Protein AF-A0A929L1Q3-F1 (afdb_monomer)

Structure (mmCIF, N/CA/C/O backbone):
data_AF-A0A929L1Q3-F1
#
_entry.id   AF-A0A929L1Q3-F1
#
loop_
_atom_site.group_PDB
_atom_site.id
_atom_site.type_symbol
_atom_site.label_atom_id
_atom_site.label_alt_id
_atom_site.label_comp_id
_atom_site.label_asym_id
_atom_site.label_entity_id
_atom_site.label_seq_id
_atom_site.pdbx_PDB_ins_code
_atom_site.Cartn_x
_atom_site.Cartn_y
_atom_site.Cartn_z
_atom_site.occupancy
_atom_site.B_iso_or_equiv
_atom_site.auth_seq_id
_atom_site.auth_comp_id
_atom_site.auth_asym_id
_atom_site.auth_atom_id
_atom_site.pdbx_PDB_model_num
ATOM 1 N N . MET A 1 1 ? 14.573 -7.738 -14.204 1.00 75.50 1 MET A N 1
ATOM 2 C CA . MET A 1 1 ? 13.106 -7.840 -14.377 1.00 75.50 1 MET A CA 1
ATOM 3 C C . MET A 1 1 ? 12.631 -7.121 -15.639 1.00 75.50 1 MET A C 1
ATOM 5 O O . MET A 1 1 ? 12.025 -7.788 -16.458 1.00 75.50 1 MET A O 1
ATOM 9 N N . ILE A 1 2 ? 12.961 -5.833 -15.838 1.00 89.31 2 ILE A N 1
ATOM 10 C CA . ILE A 1 2 ? 12.546 -5.042 -17.021 1.00 89.31 2 ILE A CA 1
ATOM 11 C C . ILE A 1 2 ? 12.923 -5.721 -18.344 1.00 89.31 2 ILE A C 1
ATOM 13 O O . ILE A 1 2 ? 12.036 -6.040 -19.118 1.00 89.31 2 ILE A O 1
ATOM 17 N N . TYR A 1 3 ? 14.201 -6.064 -18.527 1.00 92.12 3 TYR A N 1
ATOM 18 C CA . TYR A 1 3 ? 14.686 -6.730 -19.743 1.00 92.12 3 TYR A CA 1
ATOM 19 C C . TYR A 1 3 ? 13.861 -7.970 -20.131 1.00 92.12 3 TYR A C 1
ATOM 21 O O . 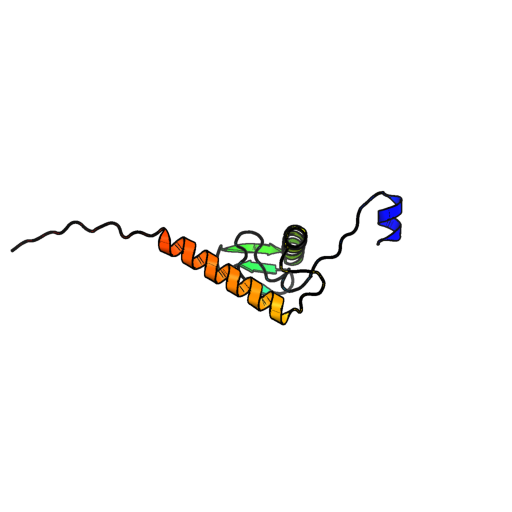TYR A 1 3 ? 13.381 -8.082 -21.250 1.00 92.12 3 TYR A O 1
ATOM 29 N N . LYS A 1 4 ? 13.627 -8.892 -19.186 1.00 94.44 4 LYS A N 1
ATOM 30 C CA . LYS A 1 4 ? 12.822 -10.096 -19.452 1.00 94.44 4 LYS A CA 1
ATOM 31 C C . LYS A 1 4 ? 11.347 -9.767 -19.703 1.00 94.44 4 LYS A C 1
ATOM 33 O O . LYS A 1 4 ? 10.716 -10.442 -20.499 1.00 94.44 4 LYS A O 1
ATOM 38 N N . ALA A 1 5 ? 10.791 -8.755 -19.035 1.00 94.12 5 ALA A N 1
ATOM 39 C CA . ALA A 1 5 ? 9.409 -8.343 -19.263 1.00 94.12 5 ALA A CA 1
ATOM 40 C C . ALA A 1 5 ? 9.220 -7.785 -20.682 1.00 94.12 5 ALA A C 1
ATOM 42 O O . ALA A 1 5 ? 8.257 -8.153 -21.347 1.00 94.12 5 ALA A O 1
ATOM 43 N N . GLU A 1 6 ? 10.166 -6.982 -21.170 1.00 93.81 6 GLU A N 1
ATOM 44 C CA . GLU A 1 6 ? 10.154 -6.442 -22.535 1.00 93.81 6 GLU A CA 1
ATOM 45 C C . GLU A 1 6 ? 10.216 -7.547 -23.594 1.00 93.81 6 GLU A C 1
ATOM 47 O O . GLU A 1 6 ? 9.426 -7.521 -24.533 1.00 93.81 6 GLU A O 1
ATOM 52 N N . GLN A 1 7 ? 11.065 -8.563 -23.398 1.00 96.31 7 GLN A N 1
ATOM 53 C CA . GLN A 1 7 ? 11.154 -9.732 -24.291 1.00 96.31 7 GLN A CA 1
ATOM 54 C C . GLN A 1 7 ? 9.834 -10.517 -24.407 1.00 96.31 7 GLN A C 1
ATOM 56 O O . GLN A 1 7 ? 9.619 -11.216 -25.391 1.00 96.31 7 GLN A O 1
ATOM 61 N N . HIS A 1 8 ? 8.956 -10.409 -23.408 1.00 95.81 8 HIS A N 1
ATOM 62 C CA . HIS A 1 8 ? 7.652 -11.075 -23.373 1.00 95.81 8 HIS A CA 1
ATOM 63 C C . HIS A 1 8 ? 6.472 -10.105 -23.561 1.00 95.81 8 HIS A C 1
ATOM 65 O O . HIS A 1 8 ? 5.337 -10.465 -23.254 1.00 95.81 8 HIS A O 1
ATOM 71 N N . ASN A 1 9 ? 6.715 -8.873 -24.027 1.00 94.75 9 ASN A N 1
ATOM 72 C CA . ASN A 1 9 ? 5.695 -7.829 -24.203 1.00 94.75 9 ASN A CA 1
ATOM 73 C C . ASN A 1 9 ? 4.894 -7.511 -22.918 1.00 94.75 9 ASN A C 1
ATOM 75 O O . ASN A 1 9 ? 3.757 -7.034 -22.967 1.00 94.75 9 ASN A O 1
ATOM 79 N N . CYS A 1 10 ? 5.492 -7.732 -21.748 1.00 95.19 10 CYS A N 1
ATOM 80 C CA . CYS A 1 10 ? 4.901 -7.438 -20.449 1.00 95.19 10 CYS A CA 1
ATOM 81 C C . CYS A 1 10 ? 5.230 -6.007 -20.007 1.00 95.19 10 CYS A C 1
ATOM 83 O O . CYS A 1 10 ? 6.393 -5.614 -19.906 1.00 95.19 10 CYS A O 1
ATOM 85 N N . LYS A 1 11 ? 4.203 -5.229 -19.647 1.00 93.44 11 LYS A N 1
ATOM 86 C CA . LYS A 1 11 ? 4.382 -3.872 -19.114 1.00 93.44 11 LYS A CA 1
ATOM 87 C C . LYS A 1 11 ? 4.718 -3.899 -17.622 1.00 93.44 11 LYS A C 1
ATOM 89 O O . LYS A 1 11 ? 3.945 -4.415 -16.816 1.00 93.44 11 LYS A O 1
ATOM 94 N N . VAL A 1 12 ? 5.821 -3.254 -17.246 1.00 93.50 12 VAL A N 1
ATOM 95 C CA . VAL A 1 12 ? 6.202 -3.021 -15.844 1.00 93.50 12 VAL A CA 1
ATOM 96 C C . VAL A 1 12 ? 5.709 -1.642 -15.403 1.00 93.50 12 VAL A C 1
ATOM 98 O O . VAL A 1 12 ? 5.708 -0.683 -16.174 1.00 93.50 12 VAL A O 1
ATOM 101 N N . THR A 1 13 ? 5.228 -1.520 -14.169 1.00 93.69 13 THR A N 1
ATOM 102 C CA . THR A 1 13 ? 4.797 -0.238 -13.595 1.00 93.69 13 THR A CA 1
ATOM 103 C C . THR A 1 13 ? 5.217 -0.177 -12.138 1.00 93.69 13 THR A C 1
ATOM 105 O O . THR A 1 13 ? 5.044 -1.145 -11.402 1.00 93.69 13 THR A O 1
ATOM 108 N N . TYR A 1 14 ? 5.761 0.965 -11.732 1.00 94.75 14 TYR A N 1
ATOM 109 C CA . TYR A 1 14 ? 6.141 1.219 -10.350 1.00 94.75 14 TYR A CA 1
ATOM 110 C C . TYR A 1 14 ? 4.960 1.807 -9.582 1.00 94.75 14 TYR A C 1
ATOM 112 O O . TYR A 1 14 ? 4.227 2.645 -10.104 1.00 94.75 14 TYR A O 1
ATOM 120 N N . VAL A 1 15 ? 4.793 1.376 -8.334 1.00 96.81 15 VAL A N 1
ATOM 121 C CA . VAL A 1 15 ? 3.787 1.902 -7.404 1.00 96.81 15 VAL A CA 1
ATOM 122 C C . VAL A 1 15 ? 4.425 2.137 -6.041 1.00 96.81 15 VAL A C 1
ATOM 124 O O . VAL A 1 15 ? 5.485 1.591 -5.738 1.00 96.81 15 VAL A O 1
ATOM 127 N N . ASN A 1 16 ? 3.784 2.952 -5.208 1.00 97.56 16 ASN A N 1
ATOM 128 C CA . ASN A 1 16 ? 4.285 3.228 -3.869 1.00 97.56 16 ASN A CA 1
ATOM 129 C C . ASN A 1 16 ? 4.152 1.988 -2.957 1.00 97.56 16 ASN A C 1
ATOM 131 O O . ASN A 1 16 ? 3.028 1.516 -2.750 1.00 97.56 16 ASN A O 1
ATOM 135 N N . PRO A 1 17 ? 5.248 1.472 -2.370 1.00 96.38 17 PRO A N 1
ATOM 136 C CA . PRO A 1 17 ? 5.196 0.265 -1.547 1.00 96.38 17 PRO A CA 1
ATOM 137 C C . PRO A 1 17 ? 4.729 0.527 -0.107 1.00 96.38 17 PRO A C 1
ATOM 139 O O . PRO A 1 17 ? 4.475 -0.425 0.637 1.00 96.38 17 PRO A O 1
ATOM 142 N N . ALA A 1 18 ? 4.624 1.789 0.324 1.00 97.50 18 ALA A N 1
ATOM 143 C CA . ALA A 1 18 ? 4.410 2.126 1.725 1.00 97.50 18 ALA A CA 1
ATOM 144 C C . ALA A 1 18 ? 3.090 1.547 2.272 1.00 97.50 18 ALA A C 1
ATOM 146 O O . ALA A 1 18 ? 2.016 1.703 1.685 1.00 97.50 18 ALA A O 1
ATOM 147 N N . TYR A 1 19 ? 3.197 0.889 3.433 1.00 96.06 19 TYR A N 1
ATOM 148 C CA . TYR A 1 19 ? 2.113 0.244 4.195 1.00 96.06 19 TYR A CA 1
ATOM 149 C C . TYR A 1 19 ? 1.337 -0.859 3.465 1.00 96.06 19 TYR A C 1
ATOM 151 O O . TYR A 1 19 ? 0.343 -1.350 3.994 1.00 96.06 19 TYR A O 1
ATOM 159 N N . THR A 1 20 ? 1.785 -1.311 2.295 1.00 96.25 20 THR A N 1
ATOM 160 C CA . THR A 1 20 ? 1.069 -2.330 1.507 1.00 96.25 20 THR A CA 1
ATOM 161 C C . THR A 1 20 ? 0.951 -3.673 2.227 1.00 96.25 20 THR A C 1
ATOM 163 O O . THR A 1 20 ? -0.068 -4.336 2.099 1.00 96.25 20 THR A O 1
ATOM 166 N N . SER A 1 21 ? 1.904 -4.054 3.080 1.00 94.62 21 SER A N 1
ATOM 167 C CA . SER A 1 21 ? 1.787 -5.271 3.902 1.00 94.62 21 SER A CA 1
ATOM 168 C C . SER A 1 21 ? 0.995 -5.084 5.206 1.00 94.62 21 SER A C 1
ATOM 170 O O . SER A 1 21 ? 0.851 -6.032 5.971 1.00 94.62 21 SER A O 1
ATOM 172 N N . GLN A 1 22 ? 0.555 -3.861 5.514 1.00 95.06 22 GLN A N 1
ATOM 173 C CA . GLN A 1 22 ? -0.175 -3.514 6.744 1.00 95.06 22 GLN A CA 1
ATOM 174 C C . GLN A 1 22 ? -1.594 -3.009 6.453 1.00 95.06 22 GLN A C 1
ATOM 176 O O . GLN A 1 22 ? -2.380 -2.838 7.377 1.00 95.06 22 GLN A O 1
ATOM 181 N N . LEU A 1 23 ? -1.941 -2.776 5.189 1.00 96.69 23 LEU A N 1
ATOM 182 C CA . LEU A 1 23 ? -3.278 -2.381 4.767 1.00 96.69 23 LEU A CA 1
ATOM 183 C C . LEU A 1 23 ? -4.134 -3.623 4.494 1.00 96.69 23 LEU A C 1
ATOM 185 O O . LEU A 1 23 ? -3.635 -4.632 3.998 1.00 96.69 23 LEU A O 1
ATOM 189 N N . CYS A 1 24 ? -5.425 -3.568 4.804 1.00 96.75 24 CYS A N 1
ATOM 190 C CA . CYS A 1 24 ? -6.362 -4.622 4.434 1.00 96.75 24 CYS A CA 1
ATOM 191 C C . CYS A 1 24 ? -6.946 -4.366 3.030 1.00 96.75 24 CYS A C 1
ATOM 193 O O . CYS A 1 24 ? -7.621 -3.353 2.864 1.00 96.75 24 CYS A O 1
ATOM 195 N N . PRO A 1 25 ? -6.829 -5.292 2.062 1.00 95.81 25 PRO A N 1
ATOM 196 C CA . PRO A 1 25 ? -7.386 -5.115 0.716 1.00 95.81 25 PRO A CA 1
ATOM 197 C C . PRO A 1 25 ? -8.921 -5.199 0.675 1.00 95.81 25 PRO A C 1
ATOM 199 O O . PRO A 1 25 ? -9.537 -4.866 -0.326 1.00 95.81 25 PRO A O 1
ATOM 202 N N . LYS A 1 26 ? -9.572 -5.670 1.751 1.00 94.38 26 LYS A N 1
ATOM 203 C CA . LYS A 1 26 ? -11.042 -5.762 1.812 1.00 94.38 26 LYS A CA 1
ATOM 204 C C . LYS A 1 26 ? -11.705 -4.480 2.300 1.00 94.38 26 LYS A C 1
ATOM 206 O O . LYS A 1 26 ? -12.736 -4.085 1.777 1.00 94.38 26 LYS A O 1
ATOM 211 N N . CYS A 1 27 ? -11.152 -3.877 3.350 1.00 93.62 27 CYS A N 1
ATOM 212 C CA . CYS A 1 27 ? -11.775 -2.740 4.035 1.00 93.62 27 CYS A CA 1
ATOM 213 C C . CYS A 1 27 ? -10.878 -1.503 4.113 1.00 93.62 27 CYS A C 1
ATOM 215 O O . CYS A 1 27 ? -11.271 -0.516 4.721 1.00 93.62 27 CYS A O 1
ATOM 217 N N . HIS A 1 28 ? -9.664 -1.559 3.562 1.00 93.50 28 HIS A N 1
ATOM 218 C CA . HIS A 1 28 ? -8.689 -0.464 3.536 1.00 93.50 28 HIS A CA 1
ATOM 219 C C . HIS A 1 28 ? -8.265 0.073 4.913 1.00 93.50 28 HIS A C 1
ATOM 221 O O . HIS A 1 28 ? -7.631 1.119 5.003 1.00 93.50 28 HIS A O 1
ATOM 227 N N . HIS A 1 29 ? -8.552 -0.661 5.992 1.00 95.50 29 HIS A N 1
ATOM 228 C CA . HIS A 1 29 ? -8.067 -0.335 7.330 1.00 95.50 29 HIS A CA 1
ATOM 229 C C . HIS A 1 29 ? -6.665 -0.894 7.564 1.00 95.50 29 HIS A C 1
ATOM 231 O O . HIS A 1 29 ? -6.279 -1.915 6.984 1.00 95.50 29 HIS A O 1
ATOM 237 N N . LEU A 1 30 ? -5.918 -0.248 8.460 1.00 95.75 30 LEU A N 1
ATOM 238 C CA . L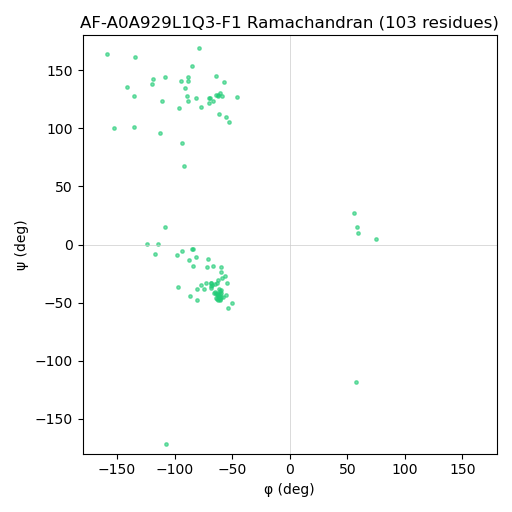EU A 1 30 ? -4.646 -0.775 8.938 1.00 95.75 30 LEU A CA 1
ATOM 239 C C . LEU A 1 30 ? -4.891 -2.014 9.806 1.00 95.75 30 LEU A C 1
ATOM 241 O O . LEU A 1 30 ? -5.674 -1.992 10.755 1.00 95.75 30 LEU A O 1
ATOM 245 N N . GLY A 1 31 ? -4.231 -3.106 9.444 1.00 95.50 31 GLY A N 1
ATOM 246 C CA . GLY A 1 31 ? -4.155 -4.332 10.222 1.00 95.50 31 GLY A CA 1
ATOM 247 C C . GLY A 1 31 ? -2.776 -4.519 10.843 1.00 95.50 31 GLY A C 1
ATOM 248 O O . GLY A 1 31 ? -1.905 -3.648 10.789 1.00 95.50 31 GLY A O 1
ATOM 249 N N . ARG A 1 32 ? -2.572 -5.697 11.425 1.00 96.19 32 ARG A N 1
ATOM 250 C CA . ARG A 1 32 ? -1.325 -6.098 12.066 1.00 96.19 32 ARG A CA 1
ATOM 251 C C . ARG A 1 32 ? -0.657 -7.189 11.237 1.00 96.19 32 ARG A C 1
ATOM 253 O O . ARG A 1 32 ? -1.248 -8.242 11.010 1.00 96.19 32 ARG A O 1
ATOM 260 N N . ARG A 1 33 ? 0.586 -6.944 10.824 1.00 95.06 33 ARG A N 1
ATOM 261 C CA . ARG A 1 33 ? 1.479 -7.977 10.282 1.00 95.06 33 ARG A CA 1
ATOM 262 C C . ARG A 1 33 ? 2.300 -8.582 11.420 1.00 95.06 33 ARG A C 1
ATOM 264 O O . ARG A 1 33 ? 2.831 -7.838 12.243 1.00 95.06 33 ARG A O 1
ATOM 271 N N . GLN A 1 34 ? 2.415 -9.905 11.450 1.00 95.25 34 GLN A N 1
ATOM 272 C CA . GLN A 1 34 ? 3.278 -10.662 12.359 1.00 95.25 34 GLN A CA 1
ATOM 273 C C . GLN A 1 34 ? 3.992 -11.750 11.553 1.00 95.25 34 GLN A C 1
ATOM 275 O O . GLN A 1 34 ? 3.391 -12.760 11.192 1.00 95.25 34 GLN A O 1
ATOM 280 N N . GLY A 1 35 ? 5.262 -11.503 11.218 1.00 94.75 35 GLY A N 1
ATOM 281 C CA . GLY A 1 35 ? 6.031 -12.367 10.320 1.00 94.75 35 GLY A CA 1
ATOM 282 C C . GLY A 1 35 ? 5.355 -12.512 8.952 1.00 94.75 35 GLY A C 1
ATOM 283 O O . GLY A 1 35 ? 5.141 -11.518 8.247 1.00 94.75 35 GLY A O 1
ATOM 284 N N . GLU A 1 36 ? 5.001 -13.751 8.622 1.00 96.12 36 GLU A N 1
ATOM 285 C CA . GLU A 1 36 ? 4.336 -14.170 7.380 1.00 96.12 36 GLU A CA 1
ATOM 286 C C . GLU A 1 36 ? 2.810 -14.018 7.431 1.00 96.12 36 GLU A C 1
ATOM 288 O O . GLU A 1 36 ? 2.130 -14.217 6.436 1.00 96.12 36 GLU A O 1
ATOM 293 N N . SER A 1 37 ? 2.238 -13.618 8.568 1.00 96.81 37 SER A N 1
ATOM 294 C CA . SER A 1 37 ? 0.786 -13.499 8.727 1.00 96.81 37 SER A CA 1
ATOM 295 C C . SER A 1 37 ? 0.319 -12.044 8.789 1.00 96.81 37 SER A C 1
ATOM 297 O O . SER A 1 37 ? 0.977 -11.168 9.362 1.00 96.81 37 SER A O 1
ATOM 299 N N . PHE A 1 38 ? -0.848 -11.777 8.209 1.00 9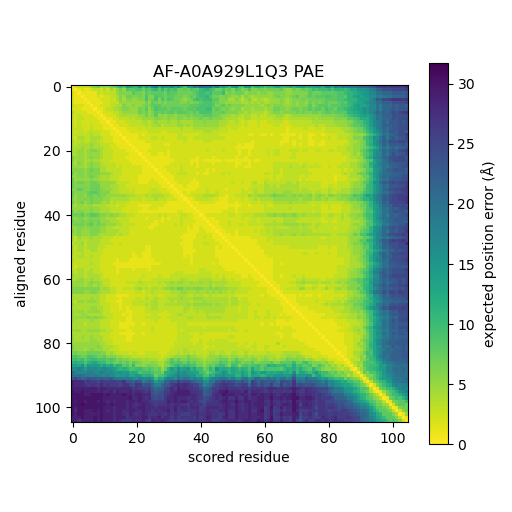7.88 38 PHE A N 1
ATOM 300 C CA . PHE A 1 38 ? -1.576 -10.517 8.317 1.00 97.88 38 PHE A CA 1
ATOM 301 C C . PHE A 1 38 ? -2.949 -10.753 8.951 1.00 97.88 38 PHE A C 1
ATOM 303 O O . PHE A 1 38 ? -3.655 -11.701 8.608 1.00 97.88 38 PHE A O 1
ATOM 310 N N . THR A 1 39 ? -3.358 -9.865 9.857 1.00 97.62 39 THR A N 1
ATOM 311 C CA . THR A 1 39 ? -4.691 -9.876 10.473 1.00 97.62 39 THR A CA 1
ATOM 312 C C . THR A 1 39 ? -5.275 -8.469 10.517 1.00 97.62 39 THR A C 1
ATOM 314 O O . THR A 1 39 ? -4.655 -7.534 11.023 1.00 97.62 39 THR A O 1
ATOM 317 N N . CYS A 1 40 ? -6.498 -8.310 10.017 1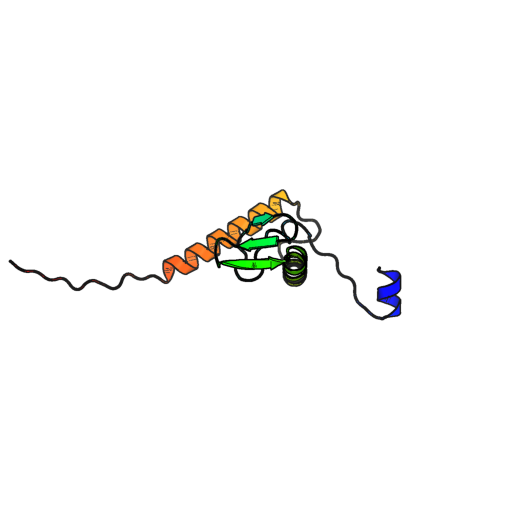.00 97.06 40 CYS A N 1
ATOM 318 C CA . CYS A 1 40 ? -7.246 -7.063 10.081 1.00 97.06 40 CYS A CA 1
ATOM 319 C C . CYS A 1 40 ? -8.209 -7.063 11.271 1.00 97.06 40 CYS A C 1
ATOM 321 O O . CYS A 1 40 ? -9.168 -7.832 11.289 1.00 97.06 40 CYS A O 1
ATOM 323 N N . SER A 1 41 ? -8.014 -6.141 12.214 1.00 93.56 41 SER A N 1
ATOM 324 C CA . SER A 1 41 ? -8.894 -5.999 13.383 1.00 93.56 41 SER A CA 1
ATOM 325 C C . SER A 1 41 ? -10.269 -5.406 13.055 1.00 93.56 41 SER A C 1
ATOM 327 O O . SER A 1 41 ? -11.193 -5.572 13.837 1.00 93.56 41 SER A O 1
ATOM 329 N N . ASN A 1 42 ? -10.417 -4.724 11.912 1.00 94.00 42 ASN A N 1
ATOM 330 C CA . ASN A 1 42 ? -11.675 -4.074 11.531 1.00 94.00 42 ASN A CA 1
ATOM 331 C C . ASN A 1 42 ? -12.694 -5.050 10.919 1.00 94.00 42 ASN A C 1
ATOM 333 O O . ASN A 1 42 ? -13.855 -5.060 11.300 1.00 94.00 42 ASN A O 1
ATOM 337 N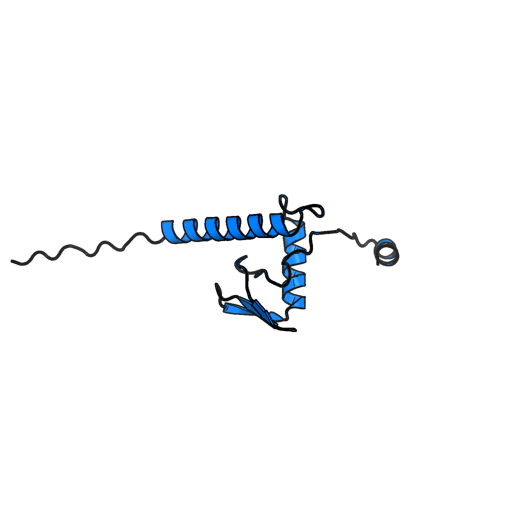 N . CYS A 1 43 ? -12.263 -5.881 9.963 1.00 93.69 43 CYS A N 1
ATOM 338 C CA . CYS A 1 43 ? -13.155 -6.806 9.246 1.00 93.69 43 CYS A CA 1
ATOM 339 C C . CYS A 1 43 ? -12.856 -8.292 9.502 1.00 93.69 43 CYS A C 1
ATOM 341 O O . CYS A 1 43 ? -13.481 -9.155 8.892 1.00 93.69 43 CYS A O 1
ATOM 343 N N . GLY A 1 44 ? -11.860 -8.604 10.337 1.00 95.06 44 GLY A N 1
ATOM 344 C CA . GLY A 1 44 ? -11.455 -9.978 10.648 1.00 95.06 44 GLY A CA 1
ATOM 345 C C . GLY A 1 44 ? -10.674 -10.694 9.541 1.00 95.06 44 GLY A C 1
ATOM 346 O O . GLY A 1 44 ? -10.382 -11.878 9.674 1.00 95.06 44 GLY A O 1
ATOM 347 N N . HIS A 1 45 ? -10.323 -10.021 8.436 1.00 96.62 45 HIS A N 1
ATOM 348 C CA . HIS A 1 45 ? -9.579 -10.660 7.348 1.00 96.62 45 HIS A CA 1
ATOM 349 C C . HIS A 1 45 ? -8.200 -11.142 7.809 1.00 96.62 45 HIS A C 1
ATOM 351 O O . HIS A 1 45 ? -7.413 -10.356 8.334 1.00 96.62 45 HIS A O 1
ATOM 357 N N . GLN A 1 46 ? -7.899 -12.410 7.537 1.00 96.81 46 GLN A N 1
ATOM 358 C CA . GLN A 1 46 ? -6.580 -13.008 7.711 1.00 96.81 46 GLN A CA 1
ATOM 359 C C . GLN A 1 46 ? -6.051 -13.506 6.368 1.00 96.81 46 GLN A C 1
ATOM 361 O O . GLN A 1 46 ? -6.824 -13.979 5.527 1.00 96.81 46 GLN A O 1
ATOM 366 N N . ALA A 1 47 ? -4.748 -13.354 6.160 1.00 96.25 47 ALA A N 1
ATOM 367 C CA . ALA A 1 47 ? -4.052 -13.799 4.962 1.00 96.25 47 ALA A CA 1
ATOM 368 C C . ALA A 1 47 ? -2.553 -13.952 5.244 1.00 96.25 47 ALA A C 1
ATOM 370 O O . ALA A 1 47 ? -2.041 -13.392 6.215 1.00 96.25 47 ALA A O 1
ATOM 371 N N . ASP A 1 48 ? -1.856 -14.650 4.352 1.00 97.38 48 ASP A N 1
ATOM 372 C CA . ASP A 1 48 ? -0.409 -14.510 4.221 1.00 97.38 48 ASP A CA 1
ATOM 373 C C . ASP A 1 48 ? -0.043 -13.040 3.927 1.00 97.38 48 ASP A C 1
ATOM 375 O O . ASP A 1 48 ? -0.751 -12.332 3.195 1.00 97.38 48 ASP A O 1
ATOM 379 N N . ALA A 1 49 ? 1.036 -12.558 4.538 1.00 95.62 49 ALA A N 1
ATOM 380 C CA . ALA A 1 49 ? 1.423 -11.156 4.519 1.00 95.62 49 ALA A CA 1
ATOM 381 C C . ALA A 1 49 ? 1.883 -10.692 3.132 1.00 95.62 49 ALA A C 1
ATOM 383 O O . ALA A 1 49 ? 1.625 -9.537 2.766 1.00 95.62 49 ALA A O 1
ATOM 384 N N . ASP A 1 50 ? 2.511 -11.570 2.354 1.00 96.00 50 ASP A N 1
ATOM 385 C CA . ASP A 1 50 ? 3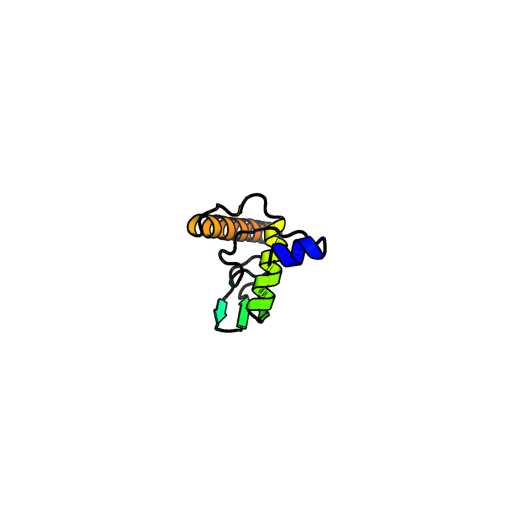.013 -11.250 1.022 1.00 96.00 50 ASP A CA 1
ATOM 386 C C . ASP A 1 50 ? 1.876 -11.313 -0.004 1.00 96.00 50 ASP A C 1
ATOM 388 O O . ASP A 1 50 ? 1.746 -10.404 -0.831 1.00 96.00 50 ASP A O 1
ATOM 392 N N . LEU A 1 51 ? 0.953 -12.279 0.121 1.00 96.44 51 LEU A N 1
ATOM 393 C CA . LEU A 1 51 ? -0.301 -12.275 -0.650 1.00 96.44 51 LEU A CA 1
ATOM 394 C C . LEU A 1 51 ? -1.147 -11.027 -0.364 1.00 96.44 51 LEU A C 1
ATOM 396 O O . LEU A 1 51 ? -1.740 -10.444 -1.279 1.00 96.44 51 LEU A O 1
ATOM 400 N N . ASN A 1 52 ? -1.207 -10.600 0.898 1.00 96.69 52 ASN A N 1
ATOM 401 C CA . ASN A 1 52 ? -1.881 -9.366 1.288 1.00 96.69 52 ASN A CA 1
ATOM 402 C C . ASN A 1 52 ? -1.212 -8.141 0.641 1.00 96.69 52 ASN A C 1
ATOM 404 O O . ASN A 1 52 ? -1.893 -7.311 0.035 1.00 96.69 52 ASN A O 1
ATOM 408 N N . ALA A 1 53 ? 0.120 -8.055 0.708 1.00 96.75 53 ALA A N 1
ATOM 409 C CA . ALA A 1 53 ? 0.878 -6.975 0.086 1.00 96.75 53 ALA A CA 1
ATOM 410 C C . ALA A 1 53 ? 0.681 -6.928 -1.436 1.00 96.75 53 ALA A C 1
ATOM 412 O O . ALA A 1 53 ? 0.444 -5.848 -1.977 1.00 96.75 53 ALA A O 1
ATOM 413 N N . ALA A 1 54 ? 0.691 -8.077 -2.118 1.00 97.06 54 ALA A N 1
ATOM 414 C CA . ALA A 1 54 ? 0.486 -8.164 -3.563 1.00 97.06 54 ALA A CA 1
ATOM 415 C C . ALA A 1 54 ? -0.876 -7.599 -4.002 1.00 97.06 54 ALA A C 1
ATOM 417 O O . ALA A 1 54 ? -0.947 -6.843 -4.974 1.00 97.06 54 ALA A O 1
ATOM 418 N N . LYS A 1 55 ? -1.950 -7.895 -3.255 1.00 97.31 55 LYS A N 1
ATOM 419 C CA . LYS A 1 55 ? -3.287 -7.328 -3.517 1.00 97.31 55 LYS A CA 1
ATOM 420 C C . LYS A 1 55 ? -3.296 -5.809 -3.355 1.00 97.31 55 LYS A C 1
ATOM 422 O O . LYS A 1 55 ? -3.742 -5.100 -4.249 1.00 97.31 55 LYS A O 1
ATOM 427 N N . ASN A 1 56 ? -2.714 -5.301 -2.270 1.00 97.44 56 ASN A N 1
ATOM 428 C CA . ASN A 1 56 ? -2.633 -3.857 -2.052 1.00 97.44 56 ASN A CA 1
ATOM 429 C C . ASN A 1 56 ? -1.762 -3.146 -3.103 1.00 97.44 56 ASN A C 1
ATOM 431 O O . ASN A 1 56 ? -2.063 -2.016 -3.476 1.00 97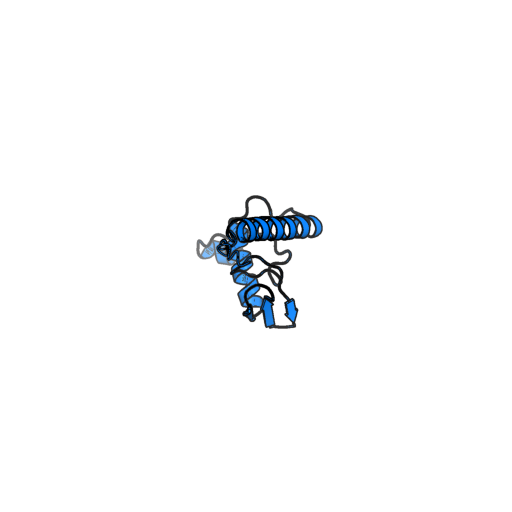.44 56 ASN A O 1
ATOM 435 N N . ILE A 1 57 ? -0.696 -3.784 -3.598 1.00 97.00 57 ILE A N 1
ATOM 436 C CA . ILE A 1 57 ? 0.140 -3.270 -4.697 1.00 97.00 57 ILE A CA 1
ATOM 437 C C . ILE A 1 57 ? -0.668 -3.169 -5.997 1.00 97.00 57 ILE A C 1
ATOM 439 O O . ILE A 1 57 ? -0.572 -2.161 -6.700 1.00 97.00 57 ILE A O 1
ATOM 443 N N . LEU A 1 58 ? -1.495 -4.177 -6.295 1.00 95.75 58 LEU A N 1
ATOM 444 C CA . LEU A 1 58 ? -2.397 -4.151 -7.446 1.00 95.75 58 LEU A CA 1
ATOM 445 C C . LEU A 1 58 ? -3.400 -2.994 -7.348 1.00 95.75 58 LEU A C 1
ATOM 447 O O . LEU A 1 58 ? -3.578 -2.261 -8.323 1.00 95.75 58 LEU A O 1
ATOM 451 N N . ASP A 1 59 ? -4.010 -2.796 -6.181 1.00 94.94 59 ASP A N 1
ATOM 452 C CA . ASP A 1 59 ? -4.968 -1.707 -5.964 1.00 94.94 59 ASP A CA 1
ATOM 453 C C . ASP A 1 59 ? -4.292 -0.333 -6.003 1.00 94.94 59 ASP A C 1
ATOM 455 O O . ASP A 1 59 ? -4.825 0.609 -6.596 1.00 94.94 59 ASP A O 1
ATOM 459 N N . ARG A 1 60 ? -3.064 -0.226 -5.476 1.00 95.81 60 ARG A N 1
ATOM 460 C CA . ARG A 1 60 ? -2.276 1.014 -5.491 1.00 95.81 60 ARG A CA 1
ATOM 461 C C . ARG A 1 60 ? -2.028 1.538 -6.902 1.00 95.81 60 ARG A C 1
ATOM 463 O O . ARG A 1 60 ? -1.928 2.746 -7.079 1.00 95.81 60 ARG A O 1
ATOM 470 N N . LYS A 1 61 ? -1.982 0.669 -7.916 1.00 94.44 61 LYS A N 1
ATOM 471 C CA . LYS A 1 61 ? -1.835 1.078 -9.324 1.00 94.44 61 LYS A CA 1
ATOM 472 C C . LYS A 1 61 ? -2.931 2.050 -9.783 1.00 94.44 61 LYS A C 1
ATOM 474 O O . LYS A 1 61 ? -2.700 2.818 -10.712 1.00 94.44 61 LYS A O 1
ATOM 479 N N . LYS A 1 62 ? -4.115 1.996 -9.166 1.00 93.62 62 LYS A N 1
ATOM 480 C CA . LYS A 1 62 ? -5.271 2.840 -9.502 1.00 93.62 62 LYS A CA 1
ATOM 481 C C . LYS A 1 62 ? -5.350 4.112 -8.648 1.00 93.62 62 LYS A C 1
ATOM 483 O O . LYS A 1 62 ? -6.226 4.937 -8.880 1.00 93.62 62 LYS A O 1
ATOM 488 N N . ASP A 1 63 ? -4.478 4.260 -7.652 1.00 94.38 63 ASP A N 1
ATOM 489 C CA . ASP A 1 63 ? -4.494 5.381 -6.715 1.00 94.38 63 ASP A CA 1
ATOM 490 C C . ASP A 1 63 ? -3.906 6.634 -7.374 1.00 94.38 63 ASP A C 1
ATOM 492 O O . ASP A 1 63 ? -2.741 6.655 -7.769 1.00 94.38 63 ASP A O 1
ATOM 496 N N . THR A 1 64 ? -4.714 7.684 -7.500 1.00 93.56 64 THR A N 1
ATOM 497 C CA . THR A 1 64 ? -4.290 8.955 -8.107 1.00 93.56 64 THR A CA 1
ATOM 498 C C . THR A 1 64 ? -3.581 9.875 -7.118 1.00 93.56 64 THR A C 1
ATOM 500 O O . THR A 1 64 ? -2.884 10.797 -7.529 1.00 93.56 64 THR A O 1
ATOM 503 N N . GLU A 1 65 ? -3.754 9.649 -5.816 1.00 95.25 65 GLU A N 1
ATOM 504 C CA . GLU A 1 65 ? -3.222 10.521 -4.767 1.00 95.25 65 GLU A CA 1
ATOM 505 C C . GLU A 1 65 ? -1.893 9.989 -4.211 1.00 95.25 65 GLU A C 1
ATOM 507 O O . GLU A 1 65 ? -0.967 10.749 -3.913 1.00 95.25 65 GLU A O 1
ATOM 512 N N . ILE A 1 66 ? -1.762 8.663 -4.100 1.00 96.25 66 ILE A N 1
ATOM 513 C CA . ILE A 1 66 ? -0.525 8.019 -3.653 1.00 96.25 66 ILE A CA 1
ATOM 514 C C . ILE A 1 66 ? 0.324 7.645 -4.869 1.00 96.25 66 ILE A C 1
ATOM 516 O O . ILE A 1 66 ? 0.286 6.527 -5.381 1.00 96.25 66 ILE A O 1
ATOM 520 N N . THR A 1 67 ? 1.142 8.603 -5.297 1.00 96.25 67 THR A N 1
ATOM 521 C CA . THR A 1 67 ? 2.128 8.418 -6.367 1.00 96.25 67 THR A CA 1
ATOM 522 C C . THR A 1 67 ? 3.387 7.701 -5.867 1.00 96.25 67 THR A C 1
ATOM 524 O O . THR A 1 67 ? 3.632 7.584 -4.660 1.00 96.25 67 THR A O 1
ATOM 527 N N . ILE A 1 68 ? 4.249 7.275 -6.795 1.00 96.69 68 ILE A N 1
ATOM 528 C CA . ILE A 1 68 ? 5.559 6.680 -6.474 1.00 96.69 68 ILE A CA 1
ATOM 529 C C . ILE A 1 68 ? 6.486 7.617 -5.682 1.00 96.69 68 ILE A C 1
ATOM 531 O O . ILE A 1 68 ? 7.411 7.140 -5.033 1.00 96.69 68 ILE A O 1
ATOM 535 N N . TYR A 1 69 ? 6.228 8.927 -5.698 1.00 96.44 69 TYR A N 1
ATOM 536 C CA . TYR A 1 69 ? 7.056 9.940 -5.036 1.00 96.44 69 TYR A CA 1
ATOM 537 C C . TYR A 1 69 ? 6.517 10.369 -3.667 1.00 96.44 69 TYR A C 1
ATOM 539 O O . TYR A 1 69 ? 7.195 11.081 -2.923 1.00 96.44 69 TYR A O 1
ATOM 547 N N . THR A 1 70 ? 5.305 9.946 -3.304 1.00 96.69 70 THR A N 1
ATOM 548 C CA . THR A 1 70 ? 4.693 10.317 -2.026 1.00 96.69 70 THR A CA 1
ATOM 549 C C . THR A 1 70 ? 5.479 9.700 -0.865 1.00 96.69 70 THR A C 1
ATOM 551 O O . THR A 1 70 ? 5.657 8.482 -0.780 1.00 96.69 70 THR A O 1
ATOM 554 N N . LYS A 1 71 ? 5.949 10.536 0.069 1.00 97.31 71 LYS A N 1
ATOM 555 C CA . LYS A 1 71 ? 6.725 10.080 1.231 1.00 97.31 71 LYS A CA 1
ATOM 556 C C . LYS A 1 71 ? 5.873 9.190 2.131 1.00 97.31 71 LYS A C 1
ATOM 558 O O . LYS A 1 71 ? 4.699 9.468 2.360 1.00 97.31 71 LYS A O 1
ATOM 563 N N . ALA A 1 72 ? 6.485 8.183 2.754 1.00 96.31 72 ALA A N 1
ATOM 564 C CA . ALA A 1 72 ? 5.783 7.256 3.646 1.00 96.31 72 ALA A CA 1
ATOM 565 C C . ALA A 1 72 ? 5.006 7.957 4.784 1.00 96.31 72 ALA A C 1
ATOM 567 O O . ALA A 1 72 ? 3.940 7.497 5.181 1.00 96.31 72 ALA A O 1
ATOM 568 N N . LYS A 1 73 ? 5.486 9.092 5.309 1.00 96.56 73 LYS A N 1
ATOM 569 C CA . LYS A 1 73 ? 4.732 9.850 6.325 1.00 96.56 73 LYS A CA 1
ATOM 570 C C . LYS A 1 73 ? 3.397 10.365 5.779 1.00 96.56 73 LYS A C 1
ATOM 572 O O . LYS A 1 73 ? 2.384 10.259 6.462 1.00 96.56 73 LYS A O 1
ATOM 577 N N . ASP A 1 74 ? 3.389 10.870 4.551 1.00 97.50 74 ASP A N 1
ATOM 578 C CA . ASP A 1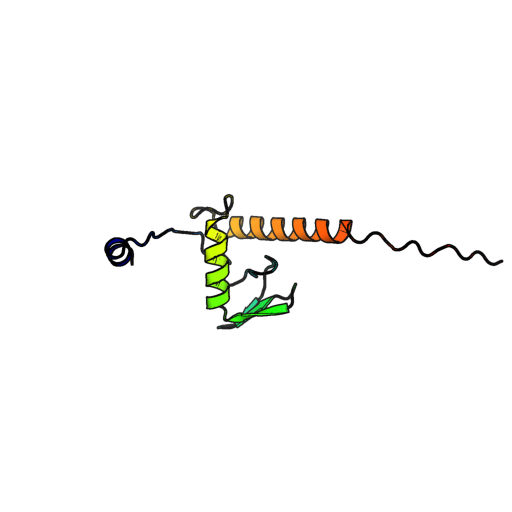 74 ? 2.196 11.438 3.923 1.00 97.50 74 ASP A CA 1
ATOM 579 C C . ASP A 1 74 ? 1.249 10.342 3.427 1.00 97.50 74 ASP A C 1
ATOM 581 O O . ASP A 1 74 ? 0.042 10.456 3.619 1.00 97.50 74 ASP A O 1
ATOM 585 N N . VAL A 1 75 ? 1.783 9.213 2.945 1.00 97.00 75 VAL A N 1
ATOM 586 C CA . VAL A 1 75 ? 0.974 8.014 2.657 1.00 97.00 75 VAL A CA 1
ATOM 587 C C . VAL A 1 75 ? 0.175 7.577 3.887 1.00 97.00 75 VAL A C 1
ATOM 589 O O . VAL A 1 75 ? -1.014 7.284 3.776 1.00 97.00 75 VAL A O 1
ATOM 592 N N . LYS A 1 76 ? 0.797 7.573 5.075 1.00 96.19 76 LYS A N 1
ATOM 593 C CA . LYS A 1 76 ? 0.098 7.214 6.316 1.00 96.19 76 LYS A CA 1
ATOM 594 C C . LYS A 1 76 ? -1.047 8.177 6.623 1.00 96.19 76 LYS A C 1
ATOM 596 O O . LYS A 1 76 ? -2.128 7.716 6.967 1.00 96.19 76 LYS A O 1
ATOM 601 N N . LYS A 1 77 ? -0.825 9.489 6.472 1.00 97.31 77 LYS A N 1
ATOM 602 C CA . LYS A 1 77 ? -1.869 10.508 6.682 1.00 97.31 77 LYS A CA 1
ATOM 603 C C . LYS A 1 77 ? -3.053 10.290 5.742 1.00 97.31 77 LYS A C 1
ATOM 605 O O . LYS A 1 77 ? -4.188 10.299 6.196 1.00 97.31 77 LYS A O 1
ATOM 610 N N . ILE A 1 78 ? -2.780 10.036 4.461 1.00 96.62 78 ILE A N 1
ATOM 611 C CA . ILE A 1 78 ? -3.814 9.773 3.451 1.00 96.62 78 ILE A CA 1
ATOM 612 C C . ILE A 1 78 ? -4.636 8.534 3.823 1.00 96.62 78 ILE A C 1
ATOM 614 O O . ILE A 1 78 ? -5.862 8.582 3.795 1.00 96.62 78 ILE A O 1
ATOM 618 N N . ILE A 1 79 ? -3.977 7.432 4.202 1.00 95.62 79 ILE A N 1
ATOM 619 C CA . ILE A 1 79 ? -4.661 6.196 4.614 1.00 95.62 79 ILE A CA 1
ATOM 620 C C . ILE A 1 79 ? -5.556 6.445 5.833 1.00 95.62 79 ILE A C 1
ATOM 622 O O . ILE A 1 79 ? -6.713 6.036 5.821 1.00 95.62 79 ILE A O 1
ATOM 626 N N . LEU A 1 80 ? -5.037 7.116 6.866 1.00 95.25 80 LEU A N 1
ATOM 627 C CA . LEU A 1 80 ? -5.802 7.411 8.081 1.00 95.25 80 LEU A CA 1
ATOM 628 C C . LEU A 1 80 ? -7.024 8.282 7.776 1.00 95.25 80 LEU A C 1
ATOM 630 O O . LEU A 1 80 ? -8.127 7.929 8.179 1.00 95.25 80 LEU A O 1
ATOM 634 N N . ARG A 1 81 ? -6.852 9.334 6.970 1.00 96.06 81 ARG A N 1
ATOM 635 C CA . ARG A 1 81 ? -7.961 10.191 6.538 1.00 96.06 81 ARG A CA 1
ATOM 636 C C . ARG A 1 81 ? -9.048 9.394 5.801 1.00 96.06 81 ARG A C 1
ATOM 638 O O . ARG A 1 81 ? -10.222 9.532 6.116 1.00 96.06 81 ARG A O 1
ATOM 645 N N . ARG A 1 82 ? -8.671 8.498 4.875 1.00 94.56 82 ARG A N 1
ATOM 646 C CA . ARG A 1 82 ? -9.630 7.629 4.156 1.00 94.56 82 ARG A CA 1
ATOM 647 C C . ARG A 1 82 ? -10.396 6.693 5.099 1.00 94.56 82 ARG A C 1
ATOM 649 O O . ARG A 1 82 ? -11.577 6.446 4.890 1.00 94.56 82 ARG A O 1
ATOM 656 N N . ILE A 1 83 ? -9.731 6.167 6.129 1.00 93.12 83 ILE A N 1
ATOM 657 C CA . ILE A 1 83 ? -10.368 5.324 7.151 1.00 93.12 83 ILE A CA 1
ATOM 658 C C . ILE A 1 83 ? -11.414 6.126 7.938 1.00 93.12 83 ILE A C 1
ATOM 660 O O . ILE A 1 83 ? -12.530 5.647 8.130 1.00 93.12 83 ILE A O 1
ATOM 664 N N . GLU A 1 84 ? -11.074 7.344 8.360 1.00 92.44 84 GLU A N 1
ATOM 665 C CA . GLU A 1 84 ? -11.982 8.237 9.095 1.00 92.44 84 GLU A CA 1
ATOM 666 C C . GLU A 1 84 ? -13.215 8.617 8.257 1.00 92.44 84 GLU A C 1
ATOM 668 O O . GLU A 1 84 ? -14.344 8.568 8.750 1.00 92.44 84 GLU A O 1
ATOM 673 N N . GLU A 1 85 ? -13.021 8.936 6.975 1.00 90.69 85 GLU A N 1
ATOM 674 C CA . GLU A 1 85 ? -14.107 9.237 6.030 1.00 90.69 85 GLU A CA 1
ATOM 675 C C . GLU A 1 85 ? -15.077 8.052 5.865 1.00 90.69 85 GLU A C 1
ATOM 677 O O . GLU A 1 85 ? -16.294 8.239 5.795 1.00 90.69 85 GLU A O 1
ATOM 682 N N . GLU A 1 86 ? -14.565 6.820 5.824 1.00 86.38 86 GLU A N 1
ATOM 683 C CA . GLU A 1 86 ? -15.390 5.610 5.724 1.00 86.38 86 GLU A CA 1
ATOM 684 C C . GLU A 1 86 ? -16.211 5.342 6.994 1.00 86.38 86 GLU A C 1
ATOM 686 O O . GLU A 1 86 ? -17.362 4.907 6.905 1.00 86.38 86 GLU A O 1
ATOM 691 N N . GLN A 1 87 ? -15.671 5.641 8.178 1.00 81.00 87 GLN A N 1
ATOM 692 C CA . GLN A 1 87 ? -16.398 5.484 9.445 1.00 81.00 87 GLN A CA 1
ATOM 693 C C . GLN A 1 87 ? -17.604 6.433 9.530 1.00 81.00 87 GLN A C 1
ATOM 695 O O . GLN A 1 87 ? -18.705 6.012 9.888 1.00 81.00 87 GLN A O 1
ATOM 700 N N . GLN A 1 88 ? -17.445 7.681 9.082 1.00 78.62 88 GLN A N 1
ATOM 701 C CA . GLN A 1 88 ? -18.531 8.671 9.065 1.00 78.62 88 GLN A CA 1
ATOM 702 C C . GLN A 1 88 ? -19.699 8.251 8.149 1.00 78.62 88 GLN A C 1
ATOM 704 O O . GLN A 1 88 ? -20.872 8.494 8.455 1.00 78.62 88 GLN A O 1
ATOM 709 N N . LYS A 1 89 ? -19.412 7.553 7.042 1.00 73.38 89 LYS A N 1
ATOM 710 C CA . LYS A 1 89 ? -20.448 6.996 6.151 1.00 73.38 89 LYS A CA 1
ATOM 711 C C . LYS A 1 89 ? -21.228 5.854 6.809 1.00 73.38 89 LYS A C 1
ATOM 713 O O . LYS A 1 89 ? -22.421 5.695 6.557 1.00 73.38 89 LYS A O 1
ATOM 718 N N . GLN A 1 90 ? -20.585 5.069 7.671 1.00 66.12 90 GLN A N 1
ATOM 719 C CA . GLN A 1 90 ? -21.250 3.979 8.387 1.00 66.12 90 GLN A CA 1
ATOM 720 C C . GLN A 1 90 ? -22.154 4.506 9.508 1.00 66.12 90 GLN A C 1
ATOM 722 O O . GLN A 1 90 ? -23.270 4.005 9.672 1.00 66.12 90 GLN A O 1
ATOM 727 N N . ASP A 1 91 ? -21.742 5.554 10.222 1.00 61.47 91 ASP A N 1
ATOM 728 C CA . ASP A 1 91 ? -22.539 6.137 11.311 1.00 61.47 91 ASP A CA 1
ATOM 729 C C . ASP A 1 91 ? -23.762 6.923 10.819 1.00 61.47 91 ASP A C 1
ATOM 731 O O . ASP A 1 91 ? -24.833 6.848 11.425 1.00 61.47 91 ASP A O 1
ATOM 735 N N . THR A 1 92 ? -23.679 7.578 9.658 1.00 59.44 92 THR A N 1
ATOM 736 C CA . THR A 1 92 ? -24.841 8.251 9.038 1.00 59.44 92 THR A CA 1
ATOM 737 C C . THR A 1 92 ? -25.935 7.277 8.567 1.00 59.44 92 THR A C 1
ATOM 739 O O . THR A 1 92 ? -27.094 7.672 8.423 1.00 59.44 92 THR A O 1
ATOM 742 N N . SER A 1 93 ? -25.614 5.987 8.399 1.00 55.03 93 SER A N 1
ATOM 743 C CA . SER A 1 93 ? -26.564 4.933 8.003 1.00 55.03 93 SER A CA 1
ATOM 744 C C . SER A 1 93 ? -27.305 4.262 9.176 1.00 55.03 93 SER A C 1
ATOM 746 O O . SER A 1 93 ? -28.334 3.611 8.971 1.00 55.03 93 SER A O 1
ATOM 748 N N . LYS A 1 94 ? -26.863 4.461 10.428 1.00 50.97 94 LYS A N 1
ATOM 749 C CA . LYS A 1 94 ? -27.522 3.928 11.637 1.00 50.97 94 LYS A CA 1
ATOM 750 C C . LYS A 1 94 ? -28.523 4.935 12.215 1.00 50.97 94 LYS A C 1
ATOM 752 O O . LYS A 1 94 ? -28.355 5.450 13.317 1.00 50.97 94 LYS A O 1
ATOM 757 N N . LYS A 1 95 ? -29.618 5.209 11.498 1.00 37.84 95 LYS A N 1
ATOM 758 C CA . LYS A 1 95 ? -30.759 5.949 12.073 1.00 37.84 95 LYS A CA 1
ATOM 759 C C . LYS A 1 95 ? -31.345 5.124 13.238 1.00 37.84 95 LYS A C 1
ATOM 761 O O . LYS A 1 95 ? -31.661 3.949 13.029 1.00 37.84 95 LYS A O 1
ATOM 766 N N . PRO A 1 96 ? -31.531 5.680 14.449 1.00 44.38 96 PRO A N 1
ATOM 767 C CA . PRO A 1 96 ? -32.098 4.923 15.557 1.00 44.38 96 PRO A CA 1
ATOM 768 C C . PRO A 1 96 ? -33.538 4.520 15.216 1.00 44.38 96 PRO A C 1
ATOM 770 O O . PRO A 1 96 ? -34.361 5.361 14.837 1.00 44.38 96 PRO A O 1
ATOM 773 N N . LYS A 1 97 ? -33.861 3.227 15.364 1.00 43.59 97 LYS A N 1
ATOM 774 C CA . LYS A 1 97 ? -35.252 2.761 15.417 1.00 43.59 97 LYS A CA 1
ATOM 775 C C . LYS A 1 97 ? -35.925 3.539 16.547 1.00 43.59 97 LYS A C 1
ATOM 777 O O . LYS A 1 97 ? -35.595 3.333 17.710 1.00 43.59 97 LYS A O 1
ATOM 782 N N . LYS A 1 98 ? -36.831 4.462 16.206 1.00 39.31 98 LYS A N 1
ATOM 783 C CA . LYS A 1 98 ? -37.664 5.180 17.178 1.00 39.31 98 LYS A CA 1
ATOM 784 C C . LYS A 1 98 ? -38.355 4.142 18.065 1.00 39.31 98 LYS A C 1
ATOM 786 O O . LYS A 1 98 ? -39.295 3.487 17.615 1.00 39.31 98 LYS A O 1
ATOM 791 N N . ALA A 1 99 ? -37.903 3.994 19.308 1.00 45.47 99 ALA A N 1
ATOM 792 C CA . ALA A 1 99 ? -38.693 3.341 20.337 1.00 45.47 99 ALA A CA 1
ATOM 793 C C . ALA A 1 99 ? -39.967 4.180 20.500 1.00 45.47 99 ALA A C 1
ATOM 795 O O . ALA A 1 99 ? -39.922 5.362 20.850 1.00 45.47 99 ALA A O 1
ATOM 796 N N . LYS A 1 100 ? -41.105 3.600 20.112 1.00 42.50 100 LYS A N 1
ATOM 797 C CA . LYS A 1 100 ? -42.418 4.216 20.280 1.00 42.50 100 LYS A CA 1
ATOM 798 C C . LYS A 1 100 ? -42.627 4.472 21.774 1.00 42.50 100 LYS A C 1
ATOM 800 O O . LYS A 1 100 ? -42.460 3.571 22.587 1.00 42.50 100 LYS A O 1
ATOM 805 N N . LYS A 1 101 ? -42.983 5.715 22.106 1.00 41.78 101 LYS A N 1
ATOM 806 C CA . LYS A 1 101 ? -43.425 6.155 23.433 1.00 41.78 101 LYS A CA 1
ATOM 807 C C . LYS A 1 101 ? -44.452 5.171 24.006 1.00 41.78 101 LYS A C 1
ATOM 809 O O . LYS A 1 101 ? -45.487 4.963 23.380 1.00 41.78 101 LYS A O 1
ATOM 814 N N . ALA A 1 102 ? -44.217 4.678 25.216 1.00 42.62 102 ALA A N 1
ATOM 815 C CA . ALA A 1 102 ? -45.270 4.168 26.084 1.00 42.62 102 ALA A CA 1
ATOM 816 C C . ALA A 1 102 ? -45.380 5.118 27.283 1.00 42.62 102 ALA A C 1
ATOM 818 O O . ALA A 1 102 ? -44.600 5.053 28.225 1.00 42.62 102 ALA A O 1
ATOM 819 N N . LYS A 1 103 ? -46.324 6.061 27.187 1.00 42.94 103 LYS A N 1
ATOM 820 C CA . LYS A 1 103 ? -46.886 6.761 28.345 1.00 42.94 103 LYS A CA 1
ATOM 821 C C . LYS A 1 103 ? -47.749 5.756 29.112 1.00 42.94 103 LYS A C 1
ATOM 823 O O . LYS A 1 103 ? -48.657 5.203 28.499 1.00 42.94 103 LYS A O 1
ATOM 828 N N . LYS A 1 104 ? -47.500 5.577 30.404 1.00 45.91 104 LYS A N 1
ATOM 829 C CA . LYS A 1 104 ? -48.454 5.158 31.450 1.00 45.91 104 LYS A CA 1
ATOM 830 C C . LYS A 1 104 ? -47.883 5.770 32.737 1.00 45.91 104 LYS A C 1
ATOM 832 O O . LYS A 1 104 ? -46.722 5.508 33.028 1.00 45.91 104 LYS A O 1
ATOM 837 N N . ASN A 1 105 ? -48.429 6.903 33.187 1.00 39.16 105 ASN A N 1
ATOM 838 C CA . ASN A 1 105 ? -49.514 6.996 34.178 1.00 39.16 105 ASN A CA 1
ATOM 839 C C . ASN A 1 105 ? -49.236 6.135 35.402 1.00 39.16 105 ASN A C 1
ATOM 841 O O . ASN A 1 105 ? -49.243 4.897 35.228 1.00 39.16 105 ASN A O 1
#

Sequence (105 aa):
MIYKAEQHNCKVTYVNPAYTSQLCPKCHHLGRRQGESFTCSNCGHQADADLNAAKNILDRKKD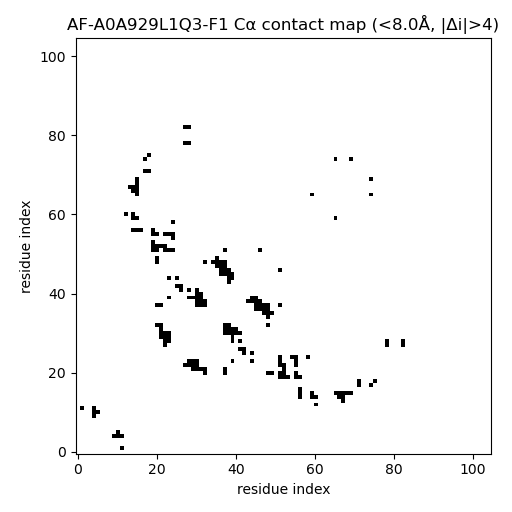TEITIYTKAKDVKKIILRRIEEEQQKQDTSKKPKKAKKAKKN

Secondary structure (DSSP, 8-state):
-HHHHHHTTPPP-----TTTTTB-TTT--B-EEETTEEE-TTT--EEEHHHHHHHHHHHHTT-SSS-TT--HHHHHHHHHHHHHHHHHHHHHT------------

Mean predicted aligned error: 8.01 Å

pLDDT: mean 87.38, std 17.7, range [37.84, 97.88]

Radius of gyration: 20.15 Å; Cα contacts (8 Å, |Δi|>4): 106; chains: 1; bounding box: 64×26×58 Å

Nearest PDB structures (foldseek):
  7oqy-assembly1_Y  TM=7.213E-01  e=2.956E-01  Saccharolobus solfataricus P2
  5g5l-assembly1_I  TM=4.705E-01  e=3.156E-01  Saccharomyces cerevisiae
  7wb0-assembly1_A  TM=4.550E-01  e=2.956E-01  Planctomycetota bacterium
  7wb1-assembly1_A  TM=4.746E-01  e=5.326E-01  Planctomycetota bacterium
  1ube-assembly1_A  TM=3.594E-01  e=7.887E-01  Mycolicibacterium smegmatis

Solvent-accessible surface area (backbone atoms only — not comparable to full-atom values): 6380 Å² total; per-residue (Å²): 111,67,70,65,29,55,80,67,76,44,87,83,82,88,57,50,71,70,61,23,52,31,40,30,79,87,78,60,40,76,31,49,60,58,88,63,35,25,40,24,81,86,81,65,52,70,44,49,20,64,66,37,19,52,51,33,49,61,55,40,69,73,42,85,80,56,41,70,82,57,51,61,73,56,50,51,52,53,47,52,53,54,43,54,57,53,51,56,58,56,58,73,68,63,70,78,81,77,77,76,86,80,87,76,135

Foldseek 3Di:
DVVVCVVVVHDDDDFAQACLLQAALPQRDGWDDDPQWTARPPPGDIDGSVVSSVSSRVVRVVDPPRGNPDDNVVVVVVSVVVNVVVVVVVVVPCDDPPPDDDDDD